Protein AF-A0A7Y0SFE9-F1 (afdb_monomer_lite)

Organism: Vibrio parahaemolyticus (NCBI:txid670)

InterPro domains:
  IPR017896 4Fe-4S ferredoxin-type, iron-sulphur binding domain [PF12801] (50-80)
  IPR051684 Electron Transfer/Redox Process [PTHR30176] (7-167)

Secondary structure (DSSP, 8-state):
-HHHHHHHHHHHHGGG-EETTEESEEEETTTTEEEETTEEE-GGGHHHHHHHHHHHHHHHHHHHHHHTTHIIIIISHHHHHHHHHHHHHHHHT-SHHHHHHHHTS---HHHHHHHHHHHHHHHHHHHHHHHHHHHTTTTHHHHHHHHHTT---HHHHHHHHHHHHHHHHTT-

Structure (mmCIF, N/CA/C/O backbone):
data_AF-A0A7Y0SFE9-F1
#
_entry.id   AF-A0A7Y0SFE9-F1
#
loop_
_atom_site.group_PDB
_atom_site.id
_atom_site.type_symbol
_atom_site.label_atom_id
_atom_site.label_alt_id
_atom_site.label_comp_id
_atom_site.label_asym_id
_atom_site.label_entity_id
_atom_site.label_seq_id
_atom_site.pdbx_PDB_ins_code
_atom_site.Cartn_x
_atom_site.Cartn_y
_atom_site.Cartn_z
_atom_site.occupancy
_atom_site.B_iso_or_equiv
_atom_site.auth_seq_id
_atom_site.auth_comp_id
_atom_site.auth_asym_id
_atom_site.auth_atom_id
_atom_s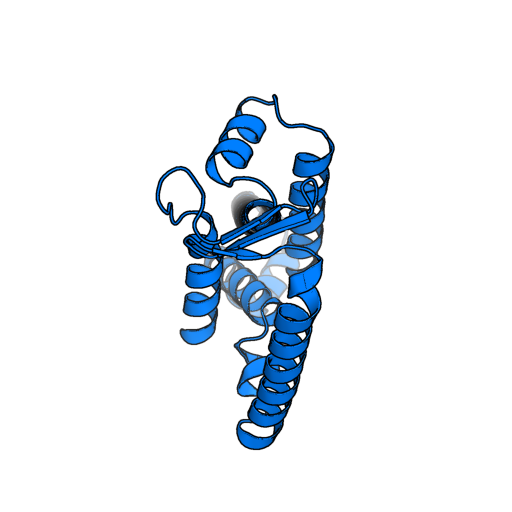ite.pdbx_PDB_model_num
ATOM 1 N N . ARG A 1 1 ? 3.169 -15.824 -8.684 1.00 58.53 1 ARG A N 1
ATOM 2 C CA . ARG A 1 1 ? 2.690 -14.517 -9.208 1.00 58.53 1 ARG A CA 1
ATOM 3 C C . ARG A 1 1 ? 1.282 -14.192 -8.706 1.00 58.53 1 ARG A C 1
ATOM 5 O O . ARG A 1 1 ? 1.144 -13.175 -8.055 1.00 58.53 1 ARG A O 1
ATOM 12 N N . TYR A 1 2 ? 0.274 -15.049 -8.918 1.00 72.69 2 TYR A N 1
ATOM 13 C CA . TYR A 1 2 ? -1.120 -14.777 -8.513 1.00 72.69 2 TYR A CA 1
ATOM 14 C C . TYR A 1 2 ? -1.362 -14.661 -6.995 1.00 72.69 2 TYR A C 1
ATOM 16 O O . TYR A 1 2 ? -2.151 -13.822 -6.579 1.00 72.69 2 TYR A O 1
ATOM 24 N N . GLY A 1 3 ? -0.641 -15.429 -6.167 1.00 76.56 3 GLY A N 1
ATOM 25 C CA . GLY A 1 3 ? -0.828 -15.407 -4.707 1.00 76.56 3 GLY A CA 1
ATOM 26 C C . GLY A 1 3 ? -0.565 -14.047 -4.042 1.00 76.56 3 GLY A C 1
ATOM 27 O O . GLY A 1 3 ? -1.315 -13.651 -3.160 1.00 76.56 3 GLY A O 1
ATOM 28 N N . GLY A 1 4 ? 0.440 -13.292 -4.502 1.00 79.19 4 GLY A N 1
ATOM 29 C CA . GLY A 1 4 ? 0.723 -11.958 -3.958 1.00 79.19 4 GLY A CA 1
ATOM 30 C C . GLY A 1 4 ? -0.377 -10.942 -4.287 1.00 79.19 4 GLY A C 1
ATOM 31 O O . GLY A 1 4 ? -0.836 -10.218 -3.410 1.00 79.19 4 GLY A O 1
ATOM 32 N N . TRP A 1 5 ? -0.865 -10.943 -5.532 1.00 80.12 5 TRP A N 1
ATOM 33 C CA . TRP A 1 5 ? -1.990 -10.092 -5.941 1.00 80.12 5 TRP A CA 1
ATOM 34 C C . TRP A 1 5 ? -3.261 -10.399 -5.153 1.00 80.12 5 TRP A C 1
ATOM 36 O O . TRP A 1 5 ? -3.969 -9.480 -4.755 1.00 80.12 5 TRP A O 1
ATOM 46 N N . PHE A 1 6 ? -3.520 -11.682 -4.892 1.00 84.94 6 PHE A N 1
ATOM 47 C CA . PHE A 1 6 ? -4.637 -12.103 -4.057 1.00 84.94 6 PHE A CA 1
ATOM 48 C C . PHE A 1 6 ? -4.519 -11.560 -2.626 1.00 84.94 6 PHE A C 1
ATOM 50 O O . PHE A 1 6 ? -5.483 -10.998 -2.115 1.00 84.94 6 PHE A O 1
ATOM 57 N N . LEU A 1 7 ? -3.339 -11.657 -2.002 1.00 83.94 7 LEU A N 1
ATOM 58 C CA . LEU A 1 7 ? -3.113 -11.124 -0.653 1.00 83.94 7 LEU A CA 1
ATOM 59 C C . LEU A 1 7 ? -3.290 -9.606 -0.583 1.00 83.94 7 LEU A C 1
ATOM 61 O O . LEU A 1 7 ? -3.898 -9.117 0.364 1.00 83.94 7 LEU A O 1
ATOM 65 N N . LEU A 1 8 ? -2.810 -8.860 -1.582 1.00 85.19 8 LEU A N 1
ATOM 66 C CA . LEU A 1 8 ? -3.013 -7.410 -1.626 1.00 85.19 8 LEU A CA 1
ATOM 67 C C . LEU A 1 8 ? -4.470 -7.026 -1.859 1.00 85.19 8 LEU A C 1
ATOM 69 O O . LEU A 1 8 ? -4.935 -6.074 -1.244 1.00 85.19 8 LEU A O 1
ATOM 73 N N . LEU A 1 9 ? -5.200 -7.760 -2.703 1.00 86.44 9 LEU A N 1
ATOM 74 C CA . LEU A 1 9 ? -6.639 -7.548 -2.865 1.00 86.44 9 LEU A CA 1
ATOM 75 C C . LEU A 1 9 ? -7.383 -7.811 -1.561 1.00 86.44 9 LEU A C 1
ATOM 77 O O . LEU A 1 9 ? -8.210 -7.003 -1.158 1.00 86.44 9 LEU A O 1
ATOM 81 N N . LEU A 1 10 ? -7.064 -8.909 -0.878 1.00 86.81 10 LEU A N 1
ATOM 82 C CA . LEU A 1 10 ? -7.659 -9.233 0.411 1.00 86.81 10 LEU A CA 1
ATOM 83 C C . LEU A 1 10 ? -7.362 -8.132 1.440 1.00 86.81 10 LEU A C 1
ATOM 85 O O . LEU A 1 10 ? -8.284 -7.617 2.064 1.00 86.81 10 LEU A O 1
ATOM 89 N N . PHE A 1 11 ? -6.102 -7.706 1.549 1.00 86.75 11 PHE A N 1
ATOM 90 C CA . PHE A 1 11 ? -5.683 -6.604 2.418 1.00 86.75 11 PHE A CA 1
ATOM 91 C C . PHE A 1 11 ? -6.405 -5.288 2.092 1.00 86.75 11 PHE A C 1
ATOM 93 O O . PHE A 1 11 ? -6.884 -4.609 2.992 1.00 86.75 11 PHE A O 1
ATOM 100 N N . ALA A 1 12 ? -6.543 -4.954 0.808 1.00 87.25 12 ALA A N 1
ATOM 101 C CA . ALA A 1 12 ? -7.226 -3.744 0.365 1.00 87.25 12 ALA A CA 1
ATOM 102 C C . ALA A 1 12 ? -8.734 -3.775 0.625 1.00 87.25 12 ALA A C 1
ATOM 104 O O . ALA A 1 12 ? -9.311 -2.726 0.879 1.00 87.25 12 ALA A O 1
ATOM 105 N N . LEU A 1 13 ? -9.377 -4.945 0.556 1.00 87.75 13 LEU A N 1
ATOM 106 C CA . LEU A 1 13 ? -10.834 -5.078 0.651 1.00 87.75 13 LEU A CA 1
ATOM 107 C C . LEU A 1 13 ? -11.343 -5.245 2.081 1.00 87.75 13 LEU A C 1
ATOM 109 O O . LEU A 1 13 ? -12.438 -4.774 2.377 1.00 87.75 13 LEU A O 1
ATOM 113 N N . ILE A 1 14 ? -10.570 -5.870 2.972 1.00 86.88 14 ILE A N 1
ATOM 114 C CA . ILE A 1 14 ? -10.958 -6.086 4.374 1.00 86.88 14 ILE A CA 1
ATOM 115 C C . ILE A 1 14 ? -11.494 -4.818 5.069 1.00 86.88 14 ILE A C 1
ATOM 117 O O . ILE A 1 14 ? -12.584 -4.901 5.639 1.00 86.88 14 ILE A O 1
ATOM 121 N N . PRO A 1 15 ? -10.817 -3.651 5.028 1.00 85.00 15 PRO A N 1
ATOM 122 C CA . PRO A 1 15 ? -11.306 -2.463 5.730 1.00 85.00 15 PRO A CA 1
ATOM 123 C C . PRO A 1 15 ? -12.581 -1.869 5.111 1.00 85.00 15 PRO A C 1
ATOM 125 O O . PRO A 1 15 ? -13.239 -1.035 5.723 1.00 85.00 15 PRO A O 1
ATOM 128 N N . TRP A 1 16 ? -12.987 -2.299 3.915 1.00 85.38 16 TRP A N 1
ATOM 129 C CA . TRP A 1 16 ? -14.236 -1.845 3.299 1.00 85.38 16 TRP A CA 1
ATOM 130 C C . TRP A 1 16 ? -15.449 -2.664 3.710 1.00 85.38 16 TRP A C 1
ATOM 132 O O . TRP A 1 16 ? -16.570 -2.212 3.472 1.00 85.38 16 TRP A O 1
ATOM 142 N N . ILE A 1 17 ? -15.253 -3.849 4.296 1.00 86.25 17 ILE A N 1
ATOM 143 C CA . ILE A 1 17 ? -16.349 -4.748 4.655 1.00 86.25 17 ILE A CA 1
ATOM 144 C C . ILE A 1 17 ? -17.112 -4.129 5.838 1.00 86.25 17 ILE A C 1
ATOM 146 O O . ILE A 1 17 ? -16.551 -4.006 6.932 1.00 86.25 17 ILE A O 1
ATOM 150 N N . PRO A 1 18 ? -18.383 -3.724 5.652 1.00 83.56 18 PRO A N 1
ATOM 151 C CA . PRO A 1 18 ? -19.216 -3.279 6.756 1.00 83.56 18 PRO A CA 1
ATOM 152 C C . PRO A 1 18 ? -19.745 -4.494 7.525 1.00 83.56 18 PRO A C 1
ATOM 154 O O . PRO A 1 18 ? -20.059 -5.528 6.934 1.00 83.56 18 PRO A O 1
ATOM 157 N N . TYR A 1 19 ? -19.890 -4.358 8.836 1.00 81.12 19 TYR A N 1
ATOM 158 C CA . TYR A 1 19 ? -20.550 -5.341 9.682 1.00 81.12 19 TYR A CA 1
ATOM 159 C C . TYR A 1 19 ? -21.455 -4.616 10.685 1.00 81.12 19 TYR A C 1
ATOM 161 O O . TYR A 1 19 ? -20.999 -4.039 11.672 1.00 81.12 19 TYR A O 1
ATOM 169 N N . GLY A 1 20 ? -22.759 -4.600 10.392 1.00 80.94 20 GLY A N 1
ATOM 170 C CA . GLY A 1 20 ? -23.736 -3.794 11.130 1.00 80.94 20 GLY A CA 1
ATOM 171 C C . GLY A 1 20 ? -23.472 -2.292 10.978 1.00 80.94 20 GLY A C 1
ATOM 172 O O . GLY A 1 20 ? -23.261 -1.804 9.870 1.00 80.94 20 GLY A O 1
ATOM 173 N N . GLU A 1 21 ? -23.449 -1.575 12.102 1.00 76.19 21 GLU A N 1
ATOM 174 C CA . GLU A 1 21 ? -23.227 -0.120 12.171 1.00 76.19 21 GLU A CA 1
ATOM 175 C C . GLU A 1 21 ? -21.743 0.288 12.065 1.00 76.19 21 GLU A C 1
ATOM 177 O O . GLU A 1 21 ? -21.411 1.473 12.107 1.00 76.19 21 GLU A O 1
ATOM 182 N N . ARG A 1 22 ? -20.814 -0.676 11.991 1.00 76.62 22 ARG A N 1
ATOM 183 C CA . ARG A 1 22 ? -19.363 -0.432 12.072 1.00 76.62 22 ARG A CA 1
ATOM 184 C C . ARG A 1 22 ? -18.596 -1.213 11.005 1.00 76.62 22 ARG A C 1
ATOM 186 O O . ARG A 1 22 ? -19.131 -2.078 10.317 1.00 76.62 22 ARG A O 1
ATOM 193 N N . GLN A 1 23 ? -17.322 -0.877 10.831 1.00 84.00 23 GLN A N 1
ATOM 194 C CA . GLN A 1 23 ? -16.408 -1.626 9.968 1.00 84.00 23 GLN A CA 1
ATOM 195 C C . GLN A 1 23 ? -16.092 -2.995 10.586 1.00 84.00 23 GLN A C 1
ATOM 197 O O . GLN A 1 23 ? -15.923 -3.093 11.800 1.00 84.00 23 GLN A O 1
ATOM 202 N N . ALA A 1 24 ? -15.986 -4.037 9.755 1.00 82.06 24 ALA A N 1
ATOM 203 C CA . ALA A 1 24 ? -15.769 -5.406 10.216 1.00 82.06 24 ALA A CA 1
ATOM 204 C C . ALA A 1 24 ? -14.451 -5.578 10.978 1.00 82.06 24 ALA A C 1
ATOM 206 O O . ALA A 1 24 ? -14.405 -6.322 11.941 1.00 82.06 24 ALA A O 1
ATOM 207 N N . ILE A 1 25 ? -13.369 -4.913 10.580 1.00 84.06 25 ILE A N 1
ATOM 208 C CA . ILE A 1 25 ? -12.121 -4.924 11.352 1.00 84.06 25 ILE A CA 1
ATOM 209 C C . ILE A 1 25 ? -11.715 -3.481 11.586 1.00 84.06 25 ILE A C 1
ATOM 211 O O . ILE A 1 25 ? -11.338 -2.797 10.636 1.00 84.06 25 ILE A O 1
ATOM 215 N N . LEU A 1 26 ? -11.819 -3.026 12.832 1.00 85.19 26 LEU A N 1
ATOM 216 C CA . LEU A 1 26 ? -11.443 -1.677 13.244 1.00 85.19 26 LEU A CA 1
ATOM 217 C C . LEU A 1 26 ? -10.637 -1.741 14.540 1.00 85.19 26 LEU A C 1
ATOM 219 O O . LEU A 1 26 ? -11.151 -2.118 15.594 1.00 85.19 26 LEU A O 1
ATOM 223 N N . LEU A 1 27 ? -9.372 -1.353 14.447 1.00 84.81 27 LEU A N 1
ATOM 224 C CA . LEU A 1 27 ? -8.420 -1.295 15.545 1.00 84.81 27 LEU A CA 1
ATOM 225 C C . LEU A 1 27 ? -8.396 0.137 16.095 1.00 84.81 27 LEU A C 1
ATOM 227 O O . LEU A 1 27 ? -7.537 0.940 15.735 1.00 84.81 27 LEU A O 1
ATOM 231 N N . ASP A 1 28 ? -9.361 0.476 16.945 1.00 82.56 28 ASP A N 1
ATOM 232 C CA . ASP A 1 28 ? -9.468 1.819 17.510 1.00 82.56 28 ASP A CA 1
ATOM 233 C C . ASP A 1 28 ? -8.469 1.989 18.664 1.00 82.56 28 ASP A C 1
ATOM 235 O O . ASP A 1 28 ? -8.705 1.575 19.801 1.00 82.56 28 ASP A O 1
ATOM 239 N N . ILE A 1 29 ? -7.325 2.606 18.356 1.00 76.81 29 ILE A N 1
ATOM 240 C CA . ILE A 1 29 ? -6.284 2.918 19.346 1.00 76.81 29 ILE A CA 1
ATOM 241 C C . ILE A 1 29 ? -6.763 3.991 20.332 1.00 76.81 29 ILE A C 1
ATOM 243 O O . ILE A 1 29 ? -6.381 3.947 21.500 1.00 76.81 29 ILE A O 1
ATOM 247 N N . GLY A 1 30 ? -7.596 4.940 19.891 1.00 76.75 30 GLY A N 1
ATOM 248 C CA . GLY A 1 30 ? -8.048 6.059 20.719 1.00 76.75 30 GLY A CA 1
ATOM 249 C C . GLY A 1 30 ? -8.934 5.595 21.869 1.00 76.75 30 GLY A C 1
ATOM 250 O O . GLY A 1 30 ? -8.710 5.977 23.015 1.00 76.75 30 GLY A O 1
ATOM 251 N N . ASN A 1 31 ? -9.885 4.709 21.575 1.00 78.62 31 ASN A N 1
ATOM 252 C CA . ASN A 1 31 ? -10.766 4.108 22.580 1.00 78.62 31 ASN A CA 1
ATOM 253 C C . ASN A 1 31 ? -10.222 2.795 23.169 1.00 78.62 31 ASN A C 1
ATOM 255 O O . ASN A 1 31 ? -10.898 2.175 23.988 1.00 78.62 31 ASN A O 1
ATOM 259 N N . GLN A 1 32 ? -9.023 2.365 22.757 1.00 78.31 32 GLN A N 1
ATOM 260 C CA . GLN A 1 32 ? -8.395 1.088 23.126 1.00 78.31 32 GLN A CA 1
ATOM 261 C C . GLN A 1 32 ? -9.313 -0.129 22.896 1.00 78.31 32 GLN A C 1
ATOM 263 O O . GLN A 1 32 ? -9.340 -1.070 23.691 1.00 78.31 32 GLN A O 1
ATOM 268 N N . GLN A 1 33 ? -10.083 -0.093 21.809 1.00 82.12 33 GLN A N 1
ATOM 269 C CA . GLN A 1 33 ? -11.073 -1.104 21.451 1.00 82.12 33 GLN A CA 1
ATOM 270 C C . GLN A 1 33 ? -10.713 -1.728 20.108 1.00 82.12 33 GLN A C 1
ATOM 272 O O . GLN A 1 33 ? -10.674 -1.054 19.078 1.00 82.12 33 GLN A O 1
ATOM 277 N N . PHE A 1 34 ? -10.509 -3.042 20.095 1.00 82.88 34 PHE A N 1
ATOM 278 C CA . PHE A 1 34 ? -10.274 -3.780 18.857 1.00 82.88 34 PHE A CA 1
ATOM 279 C C . PHE A 1 34 ? -11.553 -4.503 18.457 1.00 82.88 34 PHE A C 1
ATOM 281 O O . PHE A 1 34 ? -11.970 -5.460 19.105 1.00 82.88 34 PHE A O 1
ATOM 288 N N . ASN A 1 35 ? -12.199 -4.026 17.400 1.00 81.88 35 ASN A N 1
ATOM 289 C CA . ASN A 1 35 ? -13.456 -4.573 16.909 1.00 81.88 35 ASN A CA 1
ATOM 290 C C . ASN A 1 35 ? -13.180 -5.572 15.781 1.00 81.88 35 ASN A C 1
ATOM 292 O O . ASN A 1 35 ? -12.608 -5.207 14.751 1.00 81.88 35 ASN A O 1
ATOM 296 N N . PHE A 1 36 ? -13.613 -6.817 15.974 1.00 83.06 36 PHE A N 1
ATOM 297 C CA . PHE A 1 36 ? -13.555 -7.896 14.988 1.00 83.06 36 PHE A CA 1
ATOM 298 C C . PHE A 1 36 ? -14.962 -8.433 14.723 1.00 83.06 36 PHE A C 1
ATOM 300 O O . PHE A 1 36 ? -15.551 -9.100 15.566 1.00 83.06 36 PHE A O 1
ATOM 307 N N . PHE A 1 37 ? -15.483 -8.154 13.535 1.00 77.50 37 PHE A N 1
ATOM 308 C CA . PHE A 1 37 ? -16.832 -8.398 13.035 1.00 77.50 37 PHE A CA 1
ATOM 309 C C . PHE A 1 37 ? -17.906 -7.875 14.000 1.00 77.50 37 PHE A C 1
ATOM 311 O O . PHE A 1 37 ? -18.416 -6.783 13.789 1.00 77.50 37 PHE A O 1
ATOM 318 N N . GLY A 1 38 ? -18.194 -8.587 15.091 1.00 71.56 38 GLY A N 1
ATOM 319 C CA . GLY A 1 38 ? -19.117 -8.158 16.150 1.00 71.56 38 GLY A CA 1
ATOM 320 C C . GLY A 1 38 ? -18.565 -8.247 17.578 1.00 71.56 38 GLY A C 1
ATOM 321 O O . GLY A 1 38 ? -19.292 -7.938 18.516 1.00 71.56 38 GLY A O 1
ATOM 322 N N . THR A 1 39 ? -17.315 -8.674 17.770 1.00 76.44 39 THR A N 1
ATOM 323 C CA . THR A 1 39 ? -16.679 -8.767 19.091 1.00 76.44 39 THR A CA 1
ATOM 324 C C . THR A 1 39 ? -15.748 -7.586 19.320 1.00 76.44 39 THR A C 1
ATOM 326 O O . THR A 1 39 ? -14.848 -7.346 18.512 1.00 76.44 39 THR A O 1
ATOM 329 N N . THR A 1 40 ? -15.935 -6.877 20.430 1.00 82.00 40 THR A N 1
ATOM 330 C CA . THR A 1 40 ? -15.027 -5.821 20.886 1.00 82.00 40 THR A CA 1
ATOM 331 C C . THR A 1 40 ? -14.086 -6.403 21.933 1.00 82.00 40 THR A C 1
ATOM 333 O O . THR A 1 40 ? -14.531 -6.827 22.996 1.00 82.00 40 THR A O 1
ATOM 336 N N . LEU A 1 41 ? -12.792 -6.441 21.623 1.00 79.62 41 LEU A N 1
ATOM 337 C CA . LEU A 1 41 ? -11.745 -6.827 22.562 1.00 79.62 41 LEU A CA 1
ATOM 338 C C . LEU A 1 41 ? -11.262 -5.589 23.314 1.00 79.62 41 LEU A C 1
ATOM 340 O O . LEU A 1 41 ? -10.935 -4.566 22.700 1.00 79.62 41 LEU A O 1
ATOM 344 N N . TYR A 1 42 ? -11.203 -5.711 24.636 1.00 81.00 42 TYR A N 1
ATOM 345 C CA . TYR A 1 42 ? -10.735 -4.664 25.538 1.00 81.00 42 TYR A CA 1
ATOM 346 C C . TYR A 1 42 ? -9.261 -4.879 25.912 1.00 81.00 42 TYR A C 1
ATOM 348 O O . TYR A 1 42 ? -8.707 -5.952 25.664 1.00 81.00 42 TYR A O 1
ATOM 356 N N . PRO A 1 43 ? -8.599 -3.899 26.556 1.00 73.88 43 PRO A N 1
ATOM 357 C CA . PRO A 1 43 ? -7.192 -4.016 26.946 1.00 73.88 43 PRO A CA 1
ATOM 358 C C . PRO A 1 43 ? -6.877 -5.237 27.821 1.00 73.88 43 PRO A C 1
ATOM 360 O O . PRO A 1 43 ? -5.797 -5.805 27.720 1.00 73.88 43 PRO A O 1
ATOM 363 N N . GLN A 1 44 ? -7.825 -5.678 28.646 1.00 74.88 44 GLN A N 1
ATOM 364 C CA . GLN A 1 44 ? -7.706 -6.900 29.452 1.00 74.88 44 GLN A CA 1
ATOM 365 C C . GLN A 1 44 ? -7.649 -8.187 28.609 1.00 74.88 44 GLN A C 1
ATOM 367 O O . GLN A 1 44 ? -7.026 -9.164 29.015 1.00 74.88 44 GLN A O 1
ATOM 372 N N . ASP A 1 45 ? -8.217 -8.163 27.402 1.00 79.31 45 ASP A N 1
ATOM 373 C CA . ASP A 1 45 ? -8.208 -9.274 26.449 1.00 79.31 45 ASP A CA 1
ATOM 374 C C . ASP A 1 45 ? -7.002 -9.205 25.493 1.00 79.31 45 ASP A C 1
ATOM 376 O O . ASP A 1 45 ? -6.804 -10.099 24.665 1.00 79.31 45 ASP A O 1
ATOM 380 N N . LEU A 1 46 ? -6.141 -8.180 25.611 1.00 75.88 46 LEU A N 1
ATOM 381 C CA . LEU A 1 46 ? -4.919 -8.058 24.806 1.00 75.88 46 LEU A CA 1
ATOM 382 C C . LEU A 1 46 ? -3.976 -9.240 24.998 1.00 75.88 46 LEU A C 1
ATOM 384 O O . LEU A 1 46 ? -3.213 -9.546 24.088 1.00 75.88 46 LEU A O 1
ATOM 388 N N . THR A 1 47 ? -4.021 -9.929 26.140 1.00 82.38 47 THR A N 1
ATOM 389 C CA . THR A 1 47 ? -3.220 -11.140 26.354 1.00 82.38 47 THR A CA 1
ATOM 390 C C . THR A 1 47 ? -3.620 -12.250 25.379 1.00 82.38 47 THR A C 1
ATOM 392 O O . THR A 1 47 ? -2.748 -12.954 24.871 1.00 82.38 47 THR A O 1
ATOM 395 N N . LEU A 1 48 ? -4.912 -12.364 25.041 1.00 80.50 48 LEU A N 1
ATOM 396 C CA . LEU A 1 48 ? -5.401 -13.304 24.026 1.00 80.50 48 LEU A CA 1
ATOM 397 C C . LEU A 1 48 ? -4.921 -12.900 22.630 1.00 80.50 48 LEU A C 1
ATOM 399 O O . LEU A 1 48 ? -4.448 -13.745 21.871 1.00 80.50 48 LEU A O 1
ATOM 403 N N . LEU A 1 49 ? -4.983 -11.604 22.308 1.00 78.19 49 LEU A N 1
ATOM 404 C CA . LEU A 1 49 ? -4.491 -11.081 21.031 1.00 78.19 49 LEU A CA 1
ATOM 405 C C . LEU A 1 49 ? -2.969 -11.253 20.890 1.00 78.19 49 LEU A C 1
ATOM 407 O O . LEU A 1 49 ? -2.479 -11.648 19.834 1.00 78.19 49 LEU A O 1
ATOM 411 N N . ALA A 1 50 ? -2.215 -11.010 21.961 1.00 84.44 50 ALA A N 1
ATOM 412 C CA . ALA A 1 50 ? -0.772 -11.203 21.998 1.00 84.44 50 ALA A CA 1
ATOM 413 C C . ALA A 1 50 ? -0.407 -12.679 21.806 1.00 84.44 50 ALA A C 1
ATOM 415 O O . ALA A 1 50 ? 0.455 -12.987 20.986 1.00 84.44 50 ALA A O 1
ATOM 416 N N . LEU A 1 51 ? -1.097 -13.599 22.489 1.00 87.69 51 LEU A N 1
ATOM 417 C CA . LEU A 1 51 ? -0.900 -15.037 22.298 1.00 87.69 51 LEU A CA 1
ATOM 418 C C . LEU A 1 51 ? -1.210 -15.455 20.854 1.00 87.69 51 LEU A C 1
ATOM 420 O O . LEU A 1 51 ? -0.443 -16.213 20.261 1.00 87.69 51 LEU A O 1
ATOM 424 N N . LEU A 1 52 ? -2.282 -14.922 20.262 1.00 86.00 52 LEU A N 1
ATOM 425 C CA . LEU A 1 52 ? -2.616 -15.149 18.857 1.00 86.00 52 LEU A CA 1
ATOM 426 C C . LEU A 1 52 ? -1.486 -14.681 17.928 1.00 86.00 52 LEU A C 1
ATOM 428 O O . LEU A 1 52 ? -1.094 -15.425 17.030 1.00 86.00 52 LEU A O 1
ATOM 432 N N . PHE A 1 53 ? -0.925 -13.489 18.149 1.00 86.31 53 PHE A N 1
ATOM 433 C CA . PHE A 1 53 ? 0.208 -12.993 17.362 1.00 86.31 53 PHE A CA 1
ATOM 434 C C . PHE A 1 53 ? 1.476 -13.821 17.559 1.00 86.31 53 PHE A C 1
ATOM 436 O O . PHE A 1 53 ? 2.198 -14.053 16.591 1.00 86.31 53 PHE A O 1
ATOM 443 N N . VAL A 1 54 ? 1.730 -14.317 18.770 1.00 92.44 54 VAL A N 1
ATOM 444 C CA . VAL A 1 54 ? 2.843 -15.234 19.042 1.00 92.44 54 VAL A CA 1
ATOM 445 C C . VAL A 1 54 ? 2.660 -16.536 18.262 1.00 92.44 54 VAL A C 1
ATOM 447 O O . VAL A 1 54 ? 3.577 -16.956 17.556 1.00 92.44 54 VAL A O 1
ATOM 450 N N . ILE A 1 55 ? 1.471 -17.143 18.305 1.00 93.38 55 ILE A N 1
ATOM 451 C CA . ILE A 1 55 ? 1.154 -18.353 17.531 1.00 93.38 55 ILE A CA 1
ATOM 452 C C . ILE A 1 55 ? 1.297 -18.086 16.029 1.00 93.38 55 ILE A C 1
ATOM 454 O O . ILE A 1 55 ? 1.900 -18.892 15.323 1.00 93.38 55 ILE A O 1
ATOM 458 N N . ALA A 1 56 ? 0.801 -16.950 15.534 1.00 90.12 56 ALA A N 1
ATOM 459 C CA . ALA A 1 56 ? 0.935 -16.564 14.132 1.00 90.12 56 ALA A CA 1
ATOM 460 C C . ALA A 1 56 ? 2.406 -16.381 13.723 1.00 90.12 56 ALA A C 1
ATOM 462 O O . ALA A 1 56 ? 2.800 -16.837 12.650 1.00 90.12 56 ALA A O 1
ATOM 463 N N . ALA A 1 57 ? 3.233 -15.776 14.580 1.00 89.50 57 ALA A N 1
ATOM 464 C CA . ALA A 1 57 ? 4.665 -15.617 14.343 1.00 89.50 57 ALA A CA 1
ATOM 465 C C . ALA A 1 57 ? 5.380 -16.975 14.284 1.00 89.50 57 ALA A C 1
ATOM 467 O O . ALA A 1 57 ? 6.109 -17.242 13.329 1.00 89.50 57 ALA A O 1
ATOM 468 N N . PHE A 1 58 ? 5.130 -17.870 15.244 1.00 92.69 58 PHE A N 1
ATOM 469 C CA . PHE A 1 58 ? 5.673 -19.232 15.209 1.00 92.69 58 PHE A CA 1
ATOM 470 C C . PHE A 1 58 ? 5.178 -20.023 13.995 1.00 92.69 58 PHE A C 1
ATOM 472 O O . PHE A 1 58 ? 5.970 -20.708 13.352 1.00 92.69 58 PHE A O 1
ATOM 479 N N . GLY A 1 59 ? 3.900 -19.891 13.635 1.00 88.69 59 GLY A N 1
ATOM 480 C CA . GLY A 1 59 ? 3.325 -20.496 12.435 1.00 88.69 59 GLY A CA 1
ATOM 481 C C . GLY A 1 59 ? 3.997 -19.992 11.159 1.00 88.69 59 GLY A C 1
ATOM 482 O O . GLY A 1 59 ? 4.314 -20.784 10.273 1.00 88.69 59 GLY A O 1
ATOM 483 N N . LEU A 1 60 ? 4.302 -18.696 11.087 1.00 85.75 60 LEU A N 1
ATOM 484 C CA . LEU A 1 60 ? 5.060 -18.124 9.984 1.00 85.75 60 LEU A CA 1
ATOM 485 C C . LEU A 1 60 ? 6.473 -18.720 9.906 1.00 85.75 60 LEU A C 1
ATOM 487 O O . LEU A 1 60 ? 6.872 -19.174 8.835 1.00 85.75 60 LEU A O 1
ATOM 491 N N . PHE A 1 61 ? 7.205 -18.784 11.024 1.00 87.31 61 PHE A N 1
ATOM 492 C CA . PHE A 1 61 ? 8.540 -19.397 11.067 1.00 87.31 61 PHE A CA 1
ATOM 493 C C . PHE A 1 61 ? 8.514 -20.873 10.669 1.00 87.31 61 PHE A C 1
ATOM 495 O O . PHE A 1 61 ? 9.358 -21.334 9.892 1.00 87.31 61 PHE A O 1
ATOM 502 N N . PHE A 1 62 ? 7.509 -21.605 11.138 1.00 88.69 62 PHE A N 1
ATOM 503 C CA . PHE A 1 62 ? 7.274 -22.990 10.762 1.00 88.69 62 PHE A CA 1
ATOM 504 C C . PHE A 1 62 ? 7.068 -23.118 9.248 1.00 88.69 62 PHE A C 1
ATOM 506 O O . PHE A 1 62 ? 7.803 -23.850 8.585 1.00 88.69 62 PHE A O 1
ATOM 513 N N . ILE A 1 63 ? 6.160 -22.329 8.665 1.00 84.75 63 ILE A N 1
ATOM 514 C CA . ILE A 1 63 ? 5.921 -22.307 7.215 1.00 84.75 63 ILE A CA 1
ATOM 515 C C . ILE A 1 63 ? 7.203 -21.965 6.452 1.00 84.75 63 ILE A C 1
ATOM 517 O O . ILE A 1 63 ? 7.504 -22.618 5.456 1.00 84.75 63 ILE A O 1
ATOM 521 N N . THR A 1 64 ? 7.991 -20.988 6.906 1.00 83.69 64 THR A N 1
ATOM 522 C CA . THR A 1 64 ? 9.257 -20.639 6.241 1.00 83.69 64 THR A CA 1
ATOM 523 C C . THR A 1 64 ? 10.315 -21.733 6.345 1.00 83.69 64 THR A C 1
ATOM 525 O O . THR A 1 64 ? 11.145 -21.857 5.450 1.00 83.69 64 THR A O 1
ATOM 528 N N . THR A 1 65 ? 10.276 -22.557 7.392 1.00 84.94 65 THR A N 1
ATOM 529 C CA . THR A 1 65 ? 11.209 -23.679 7.560 1.00 84.94 65 THR A CA 1
ATOM 530 C C . THR A 1 65 ? 10.856 -24.828 6.614 1.00 84.94 65 THR A C 1
ATOM 532 O O . THR A 1 65 ? 11.743 -25.397 5.986 1.00 84.94 65 THR A O 1
ATOM 535 N N . PHE A 1 66 ? 9.564 -25.132 6.444 1.00 83.75 66 PHE A N 1
ATOM 536 C CA . PHE A 1 66 ? 9.094 -26.232 5.589 1.00 83.75 66 PHE A CA 1
ATOM 537 C C . PHE A 1 66 ? 8.958 -25.860 4.105 1.00 83.75 66 PHE A C 1
ATOM 539 O O . PHE A 1 66 ? 9.347 -26.633 3.233 1.00 83.75 66 PHE A O 1
ATOM 546 N N . LEU A 1 67 ? 8.401 -24.686 3.799 1.00 81.75 67 LEU A N 1
ATOM 547 C CA . LEU A 1 67 ? 8.154 -24.203 2.431 1.00 81.75 67 LEU A CA 1
ATOM 548 C C . LEU A 1 67 ? 9.245 -23.234 1.942 1.00 81.75 67 LEU A C 1
ATOM 550 O O . LEU A 1 67 ? 9.158 -22.694 0.837 1.00 81.75 67 LEU A O 1
ATOM 554 N N . GLY A 1 68 ? 10.284 -22.989 2.743 1.00 82.50 68 GLY A N 1
ATOM 555 C CA . GLY A 1 68 ? 11.418 -22.146 2.375 1.00 82.50 68 GLY A CA 1
ATOM 556 C C . GLY A 1 68 ? 11.023 -20.692 2.092 1.00 82.50 68 GLY A C 1
ATOM 557 O O . GLY A 1 68 ? 10.314 -20.036 2.855 1.00 82.50 68 GLY A O 1
ATOM 558 N N . ARG A 1 69 ? 11.478 -20.163 0.946 1.00 82.00 69 ARG A N 1
ATOM 559 C CA . ARG A 1 69 ? 11.305 -18.749 0.548 1.00 82.00 69 ARG A CA 1
ATOM 560 C C . ARG A 1 69 ? 9.923 -18.411 -0.024 1.00 82.00 69 ARG A C 1
ATOM 562 O O . ARG A 1 69 ? 9.779 -17.368 -0.652 1.00 82.00 69 ARG A O 1
ATOM 569 N N . VAL A 1 70 ? 8.905 -19.252 0.156 1.00 83.19 70 VAL A N 1
ATOM 570 C CA . VAL A 1 70 ? 7.557 -18.961 -0.368 1.00 83.19 70 VAL A CA 1
ATOM 571 C C . VAL A 1 70 ? 6.999 -17.667 0.230 1.00 83.19 70 VAL A C 1
ATOM 573 O O . VAL A 1 70 ? 6.542 -16.802 -0.515 1.00 83.19 70 VAL A O 1
ATOM 576 N N . TRP A 1 71 ? 7.113 -17.483 1.550 1.00 80.56 71 TRP A N 1
ATOM 577 C CA . TRP A 1 71 ? 6.692 -16.238 2.193 1.00 80.56 71 TRP A CA 1
ATOM 578 C C . TRP A 1 71 ? 7.644 -15.089 1.865 1.00 80.56 71 TRP A C 1
ATOM 580 O O . TRP A 1 71 ? 7.290 -14.189 1.107 1.00 80.56 71 TRP A O 1
ATOM 590 N N . CYS A 1 72 ? 8.882 -15.158 2.366 1.00 80.12 72 CYS A N 1
ATOM 591 C CA . CYS A 1 72 ? 9.849 -14.063 2.264 1.00 80.12 72 CYS A CA 1
ATOM 592 C C . CYS A 1 72 ? 10.245 -13.709 0.821 1.00 80.12 72 CYS A C 1
ATOM 594 O O . CYS A 1 72 ? 10.709 -12.603 0.587 1.00 80.12 72 CYS A O 1
ATOM 596 N N . GLY A 1 73 ? 10.086 -14.624 -0.140 1.00 78.69 73 GLY A N 1
ATOM 597 C CA . GLY A 1 73 ? 10.449 -14.406 -1.542 1.00 78.69 73 GLY A CA 1
ATOM 598 C C . GLY A 1 73 ? 9.289 -14.055 -2.476 1.00 78.69 73 GLY A C 1
ATOM 599 O O . GLY A 1 73 ? 9.552 -13.531 -3.554 1.00 78.69 73 GLY A O 1
ATOM 600 N N . TYR A 1 74 ? 8.028 -14.339 -2.120 1.00 79.75 74 TYR A N 1
ATOM 601 C CA . TYR A 1 74 ? 6.900 -14.136 -3.049 1.00 79.75 74 TYR A CA 1
ATOM 602 C C . TYR A 1 74 ? 5.621 -13.563 -2.438 1.00 79.75 74 TYR A C 1
ATOM 604 O O . TYR A 1 74 ? 4.817 -13.006 -3.188 1.00 79.75 74 TYR A O 1
ATOM 612 N N . LEU A 1 75 ? 5.396 -13.725 -1.133 1.00 82.25 75 LEU A N 1
ATOM 613 C CA . LEU A 1 75 ? 4.165 -13.288 -0.459 1.00 82.25 75 LEU A CA 1
ATOM 614 C C . LEU A 1 75 ? 4.403 -12.164 0.549 1.00 82.25 75 LEU A C 1
ATOM 616 O O . LEU A 1 75 ? 3.445 -11.522 0.967 1.00 82.25 75 LEU A O 1
ATOM 620 N N . CYS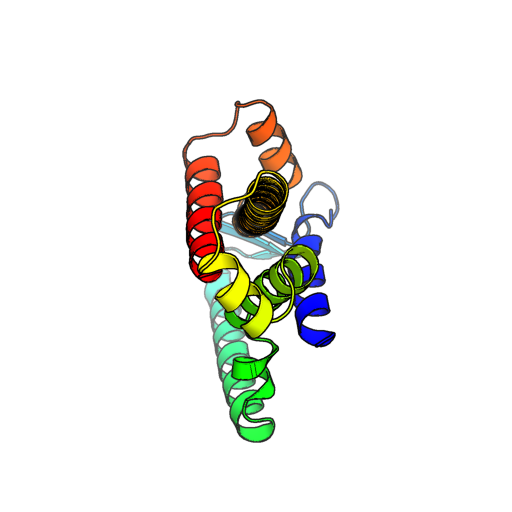 A 1 76 ? 5.662 -11.910 0.917 1.00 84.69 76 CYS A N 1
ATOM 621 C CA . CYS A 1 76 ? 6.036 -10.787 1.759 1.00 84.69 76 CYS A CA 1
ATOM 622 C C . CYS A 1 76 ? 5.462 -9.497 1.156 1.00 84.69 76 CYS A C 1
ATOM 624 O O . CYS A 1 76 ? 5.740 -9.223 -0.017 1.00 84.69 76 CYS A O 1
ATOM 626 N N . PRO A 1 77 ? 4.699 -8.695 1.919 1.00 81.75 77 PRO A N 1
ATOM 627 C CA . PRO A 1 77 ? 4.031 -7.513 1.385 1.00 81.75 77 PRO A CA 1
ATOM 628 C C . PRO A 1 77 ? 4.988 -6.582 0.627 1.00 81.75 77 PRO A C 1
ATOM 630 O O . PRO A 1 77 ? 4.689 -6.178 -0.496 1.00 81.75 77 PRO A O 1
ATOM 633 N N . GLN A 1 78 ? 6.196 -6.367 1.171 1.00 83.94 78 GLN A N 1
ATOM 634 C CA . GLN A 1 78 ? 7.269 -5.586 0.540 1.00 83.94 78 GLN A CA 1
ATOM 635 C C . GLN A 1 78 ? 7.612 -6.092 -0.863 1.00 83.94 78 GLN A C 1
ATOM 637 O O . GLN A 1 78 ? 7.637 -5.320 -1.819 1.00 83.94 78 GLN A O 1
ATOM 642 N N . THR A 1 79 ? 7.794 -7.401 -1.010 1.00 86.75 79 THR A N 1
ATOM 643 C CA . THR A 1 79 ? 8.086 -8.023 -2.299 1.00 86.75 79 THR A CA 1
ATOM 644 C C . THR A 1 79 ? 6.910 -7.922 -3.269 1.00 86.75 79 THR A C 1
ATOM 646 O O . THR A 1 79 ? 7.115 -7.669 -4.456 1.00 86.75 79 THR A O 1
ATOM 649 N N . VAL A 1 80 ? 5.673 -8.080 -2.788 1.00 88.06 80 VAL A N 1
ATOM 650 C CA . VAL A 1 80 ? 4.488 -7.971 -3.650 1.00 88.06 80 VAL A CA 1
ATOM 651 C C . VAL A 1 80 ? 4.323 -6.543 -4.182 1.00 88.06 80 VAL A C 1
ATOM 653 O O . VAL A 1 80 ? 4.071 -6.383 -5.379 1.00 88.06 80 VAL A O 1
ATOM 656 N N . TRP A 1 81 ? 4.523 -5.510 -3.354 1.00 87.94 81 TRP A N 1
ATOM 657 C CA . TRP A 1 81 ? 4.502 -4.114 -3.816 1.00 87.94 81 TRP A CA 1
ATOM 658 C C . TRP A 1 81 ? 5.595 -3.846 -4.852 1.00 87.94 81 TRP A C 1
ATOM 660 O O . TRP A 1 81 ? 5.299 -3.314 -5.921 1.00 87.94 81 TRP A O 1
ATOM 670 N N . THR A 1 82 ? 6.834 -4.286 -4.615 1.00 88.75 82 THR A N 1
ATOM 671 C CA . THR A 1 82 ? 7.919 -4.130 -5.598 1.00 88.75 82 THR A CA 1
ATOM 672 C C . THR A 1 82 ? 7.607 -4.855 -6.912 1.00 88.75 82 THR A C 1
ATOM 674 O O . THR A 1 82 ? 7.793 -4.288 -7.988 1.00 88.75 82 THR A O 1
ATOM 677 N N . PHE A 1 83 ? 7.057 -6.072 -6.873 1.00 88.44 83 PHE A N 1
ATOM 678 C CA . PHE A 1 83 ? 6.620 -6.773 -8.087 1.00 88.44 83 PHE A CA 1
ATOM 679 C C . PHE A 1 83 ? 5.491 -6.049 -8.823 1.00 88.44 83 PHE A C 1
ATOM 681 O O . PHE A 1 83 ? 5.442 -6.103 -10.053 1.00 88.44 83 PHE A O 1
ATOM 688 N N . MET A 1 84 ? 4.601 -5.367 -8.103 1.00 87.69 84 MET A N 1
ATOM 689 C CA . MET A 1 84 ? 3.563 -4.534 -8.702 1.00 87.69 84 MET A CA 1
ATOM 690 C C . MET A 1 84 ? 4.169 -3.329 -9.423 1.00 87.69 84 MET A C 1
ATOM 692 O O . MET A 1 84 ? 3.834 -3.088 -10.583 1.00 87.69 84 MET A O 1
ATOM 696 N N . TYR A 1 85 ? 5.106 -2.621 -8.792 1.00 89.19 85 TYR A N 1
ATOM 697 C CA . TYR A 1 85 ? 5.788 -1.486 -9.416 1.00 89.19 85 TYR A CA 1
ATOM 698 C C . TYR A 1 85 ? 6.577 -1.885 -10.657 1.00 89.19 85 TYR A C 1
ATOM 700 O O . TYR A 1 85 ? 6.421 -1.245 -11.699 1.00 89.19 85 TYR A O 1
ATOM 708 N N . ILE A 1 86 ? 7.340 -2.979 -10.579 1.00 89.12 86 ILE A N 1
ATOM 709 C CA . ILE A 1 86 ? 8.078 -3.529 -11.722 1.00 89.12 86 ILE A CA 1
ATOM 710 C C . ILE A 1 86 ? 7.109 -3.924 -12.838 1.00 89.12 86 ILE A C 1
ATOM 712 O O . ILE A 1 86 ? 7.380 -3.646 -14.001 1.00 89.12 86 ILE A O 1
ATOM 716 N N . TRP A 1 87 ? 5.956 -4.518 -12.517 1.00 89.12 87 TRP A N 1
ATOM 717 C CA . TRP A 1 87 ? 4.956 -4.877 -13.524 1.00 89.12 87 TRP A CA 1
ATOM 718 C C . TRP A 1 87 ? 4.392 -3.654 -14.260 1.00 89.12 87 TRP A C 1
ATOM 720 O O . TRP A 1 87 ? 4.306 -3.668 -15.491 1.00 89.12 87 TRP A O 1
ATOM 730 N N . PHE A 1 88 ? 4.049 -2.583 -13.537 1.00 87.94 88 PHE A N 1
ATOM 731 C CA . PHE A 1 88 ? 3.609 -1.325 -14.153 1.00 87.94 88 PHE A CA 1
ATOM 732 C C . PHE A 1 88 ? 4.724 -0.679 -14.983 1.00 87.94 88 PHE A C 1
ATOM 734 O O . PHE A 1 88 ? 4.477 -0.201 -16.092 1.00 87.94 88 PHE A O 1
ATOM 741 N N . GLU A 1 89 ? 5.960 -0.711 -14.489 1.00 88.44 89 GLU A N 1
ATOM 742 C CA . GLU A 1 89 ? 7.121 -0.172 -15.192 1.00 88.44 89 GLU A CA 1
ATOM 743 C C . GLU A 1 89 ? 7.427 -0.943 -16.482 1.00 88.44 89 GLU A C 1
ATOM 745 O O . GLU A 1 89 ? 7.621 -0.339 -17.538 1.00 88.44 89 GLU A O 1
ATOM 750 N N . GLU A 1 90 ? 7.411 -2.275 -16.439 1.00 88.81 90 GLU A N 1
ATOM 751 C CA . GLU A 1 90 ? 7.576 -3.128 -17.618 1.00 88.81 90 GLU A CA 1
ATOM 752 C C . GLU A 1 90 ? 6.464 -2.905 -18.645 1.00 88.81 90 GLU A C 1
ATOM 754 O O . GLU A 1 90 ? 6.715 -2.966 -19.850 1.00 88.81 90 GLU A O 1
ATOM 759 N N . LYS A 1 91 ? 5.238 -2.616 -18.197 1.00 87.94 91 LYS A N 1
ATOM 760 C CA . LYS A 1 91 ? 4.109 -2.367 -19.098 1.00 87.94 91 LYS A CA 1
ATOM 761 C C . LYS A 1 91 ? 4.216 -1.021 -19.819 1.00 87.94 91 LYS A C 1
ATOM 763 O O . LYS A 1 91 ? 3.840 -0.943 -20.990 1.00 87.94 91 LYS A O 1
ATOM 768 N N . LEU A 1 92 ? 4.716 0.015 -19.147 1.00 86.00 92 LEU A N 1
ATOM 769 C CA . LEU A 1 92 ? 4.802 1.379 -19.684 1.00 86.00 92 LEU A CA 1
ATOM 770 C C . LEU A 1 92 ? 6.110 1.642 -20.451 1.00 86.00 92 LEU A C 1
ATOM 772 O O . LEU A 1 92 ? 6.093 2.230 -21.539 1.00 86.00 92 LEU A O 1
ATOM 776 N N . GLU A 1 93 ? 7.244 1.191 -19.916 1.00 83.19 93 GLU A N 1
ATOM 777 C CA . GLU A 1 93 ? 8.582 1.477 -20.453 1.00 83.19 93 GLU A CA 1
ATOM 778 C C . GLU A 1 93 ? 9.235 0.254 -21.125 1.00 83.19 93 GLU A C 1
ATOM 780 O O . GLU A 1 93 ? 10.042 0.396 -22.047 1.00 83.19 93 GLU A O 1
ATOM 785 N N . GLY A 1 94 ? 8.815 -0.962 -20.768 1.00 86.00 94 GLY A N 1
ATOM 786 C CA . GLY A 1 94 ? 9.346 -2.213 -21.316 1.00 86.00 94 GLY A CA 1
ATOM 787 C C . GLY A 1 94 ? 10.385 -2.879 -20.412 1.00 86.00 94 GLY A C 1
ATOM 788 O O . GLY A 1 94 ? 10.582 -2.499 -19.261 1.00 86.00 94 GLY A O 1
ATOM 789 N N . SER A 1 95 ? 11.059 -3.903 -20.943 1.00 87.31 95 SER A N 1
ATOM 790 C CA . SER A 1 95 ? 12.057 -4.673 -20.191 1.00 87.31 95 SER A CA 1
ATOM 791 C C . SER A 1 95 ? 13.236 -3.813 -19.725 1.00 87.31 95 SER A C 1
ATOM 793 O O . SER A 1 95 ? 13.574 -2.804 -20.349 1.00 87.31 95 SER A O 1
ATOM 795 N N . ALA A 1 96 ? 13.927 -4.253 -18.670 1.00 83.44 96 ALA A N 1
ATOM 796 C CA . ALA A 1 96 ? 15.061 -3.535 -18.080 1.00 83.44 96 ALA A CA 1
ATOM 797 C C . ALA A 1 96 ? 16.120 -3.081 -19.105 1.00 83.44 96 ALA A C 1
ATOM 799 O O . ALA A 1 96 ? 16.596 -1.948 -19.045 1.00 83.44 96 ALA A O 1
ATOM 800 N N . ASN A 1 97 ? 16.438 -3.925 -20.093 1.00 84.50 97 ASN A N 1
ATOM 801 C CA . ASN A 1 97 ? 17.392 -3.587 -21.153 1.00 84.50 97 ASN A CA 1
ATOM 802 C C . ASN A 1 97 ? 16.877 -2.478 -22.082 1.00 84.50 97 ASN A C 1
ATOM 804 O O . ASN A 1 97 ? 17.653 -1.628 -22.519 1.00 84.50 97 ASN A O 1
ATOM 808 N N . LYS A 1 98 ? 15.570 -2.456 -22.369 1.00 83.69 98 LYS A N 1
ATOM 809 C CA . LYS A 1 98 ? 14.947 -1.412 -23.189 1.00 83.69 98 LYS A CA 1
ATOM 810 C C . LYS A 1 98 ? 14.949 -0.071 -22.460 1.00 83.69 98 LYS A C 1
ATOM 812 O O . LYS A 1 98 ? 15.291 0.931 -23.080 1.00 83.69 98 LYS A O 1
ATOM 817 N N . ARG A 1 99 ? 14.671 -0.076 -21.153 1.00 82.94 99 ARG A N 1
ATOM 818 C CA . ARG A 1 99 ? 14.710 1.118 -20.292 1.00 82.94 99 ARG A CA 1
ATOM 819 C C . ARG A 1 99 ? 16.112 1.709 -20.207 1.00 82.94 99 ARG A C 1
ATOM 821 O O . ARG A 1 99 ? 16.296 2.868 -20.551 1.00 82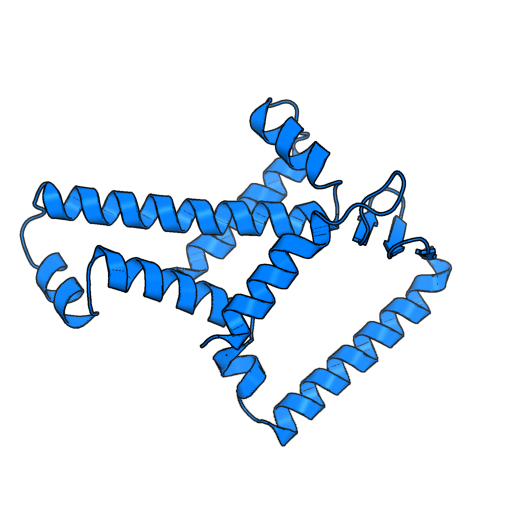.94 99 ARG A O 1
ATOM 828 N N . ARG A 1 100 ? 17.126 0.881 -19.918 1.00 83.44 100 ARG A N 1
ATOM 829 C CA . ARG A 1 100 ? 18.538 1.314 -19.905 1.00 83.44 100 ARG A CA 1
ATOM 830 C C . ARG A 1 100 ? 18.968 1.960 -21.223 1.00 83.44 100 ARG A C 1
ATOM 832 O O . ARG A 1 100 ? 19.680 2.956 -21.214 1.00 83.44 100 ARG A O 1
ATOM 839 N N . LYS A 1 101 ? 18.514 1.419 -22.360 1.00 83.25 101 LYS A N 1
ATOM 840 C CA . LYS A 1 101 ? 18.779 2.000 -23.684 1.00 83.25 101 LYS A CA 1
ATOM 841 C C . LYS A 1 101 ? 17.972 3.278 -23.947 1.00 83.25 101 LYS A C 1
ATOM 843 O O . LYS A 1 101 ? 18.401 4.112 -24.730 1.00 83.25 101 LYS A O 1
ATOM 848 N N . GLN A 1 102 ? 16.791 3.437 -23.357 1.00 81.69 102 GLN A N 1
ATOM 849 C CA . GLN A 1 102 ? 15.987 4.657 -23.475 1.00 81.69 102 GLN A CA 1
ATOM 850 C C . GLN A 1 102 ? 16.528 5.791 -22.603 1.00 81.69 102 GLN A C 1
ATOM 852 O O . GLN A 1 102 ? 16.501 6.935 -23.044 1.00 81.69 102 GLN A O 1
ATOM 857 N N . ASP A 1 103 ? 17.069 5.473 -21.428 1.00 81.31 103 ASP A N 1
ATOM 858 C CA . ASP A 1 103 ? 17.672 6.446 -20.514 1.00 81.31 103 ASP A CA 1
ATOM 859 C C . ASP A 1 103 ? 18.978 7.045 -21.050 1.00 81.31 103 ASP A C 1
ATOM 861 O O . ASP A 1 103 ? 19.318 8.171 -20.700 1.00 81.31 103 ASP A O 1
ATOM 865 N N . SER A 1 104 ? 19.683 6.340 -21.942 1.00 81.31 104 SER A N 1
ATOM 866 C CA . SER A 1 104 ? 20.863 6.880 -22.630 1.00 81.31 104 SER A CA 1
ATOM 867 C C . SER A 1 104 ? 20.536 7.765 -23.841 1.00 81.31 104 SER A C 1
ATOM 869 O O . SER A 1 104 ? 21.435 8.395 -24.396 1.00 81.31 104 SER A O 1
ATOM 871 N N . ASN A 1 105 ? 19.270 7.832 -24.269 1.00 80.25 105 ASN A N 1
ATOM 872 C CA . ASN A 1 105 ? 18.833 8.675 -25.383 1.00 80.25 105 ASN A CA 1
ATOM 873 C C . ASN A 1 105 ? 18.306 10.034 -24.894 1.00 80.25 105 ASN A C 1
ATOM 875 O O . ASN A 1 105 ? 17.897 10.192 -23.746 1.00 80.25 105 ASN A O 1
ATOM 879 N N . LYS A 1 106 ? 18.254 11.028 -25.794 1.00 81.19 106 LYS A N 1
ATOM 880 C CA . LYS A 1 106 ? 17.647 12.334 -25.489 1.00 81.19 106 LYS A CA 1
ATOM 881 C C . LYS A 1 106 ? 16.178 12.166 -25.079 1.00 81.19 106 LYS A C 1
ATOM 883 O O . LYS A 1 106 ? 15.418 11.450 -25.738 1.00 81.19 106 LYS A O 1
ATOM 888 N N . LEU A 1 107 ? 15.779 12.870 -24.016 1.00 83.00 107 LEU A N 1
ATOM 889 C CA . LEU A 1 107 ? 14.417 12.845 -23.488 1.00 83.00 107 LEU A CA 1
ATOM 890 C C . LEU A 1 107 ? 13.431 13.337 -24.561 1.00 83.00 107 LEU A C 1
ATOM 892 O O . LEU A 1 107 ? 13.330 14.526 -24.846 1.00 83.00 107 LEU A O 1
ATOM 896 N N . THR A 1 108 ? 12.717 12.403 -25.184 1.00 87.25 108 THR A N 1
ATOM 897 C CA . THR A 1 108 ? 11.674 12.709 -26.172 1.00 87.25 108 THR A CA 1
ATOM 898 C C . THR A 1 108 ? 10.340 12.923 -25.453 1.00 87.25 108 THR A C 1
ATOM 900 O O . THR A 1 108 ? 10.092 12.270 -24.440 1.00 87.25 108 THR A O 1
ATOM 903 N N . ALA A 1 109 ? 9.438 13.757 -25.984 1.00 86.81 109 ALA A N 1
ATOM 904 C CA . ALA A 1 109 ? 8.124 14.023 -25.376 1.00 86.81 109 ALA A CA 1
ATOM 905 C C . ALA A 1 109 ? 7.324 12.738 -25.055 1.00 86.81 109 ALA A C 1
ATOM 907 O O . ALA A 1 109 ? 6.718 12.621 -23.993 1.00 86.81 109 ALA A O 1
ATOM 908 N N . ASN A 1 110 ? 7.398 11.724 -25.926 1.00 85.69 110 ASN A N 1
ATOM 909 C CA . ASN A 1 110 ? 6.765 10.417 -25.704 1.00 85.69 110 ASN A CA 1
ATOM 910 C C . ASN A 1 110 ? 7.388 9.655 -24.513 1.00 85.69 110 ASN A C 1
ATOM 912 O O . ASN A 1 110 ? 6.679 9.010 -23.747 1.00 85.69 110 ASN A O 1
ATOM 916 N N . LEU A 1 111 ? 8.709 9.757 -24.319 1.00 84.94 111 LEU A N 1
ATOM 917 C CA . LEU A 1 111 ? 9.399 9.143 -23.180 1.00 84.94 111 LEU A CA 1
ATOM 918 C C . LEU A 1 111 ? 9.060 9.867 -21.871 1.00 84.94 111 LEU A C 1
ATOM 920 O O . LEU A 1 111 ? 8.788 9.205 -20.873 1.00 84.94 111 LEU A O 1
ATOM 924 N N . ALA A 1 112 ? 9.018 11.202 -21.889 1.00 88.19 112 ALA A N 1
ATOM 925 C CA . ALA A 1 112 ? 8.604 12.002 -20.738 1.00 88.19 112 ALA A CA 1
ATOM 926 C C . ALA A 1 112 ? 7.175 11.649 -20.299 1.00 88.19 112 ALA A C 1
ATOM 928 O O . ALA A 1 112 ? 6.960 11.330 -19.136 1.00 88.19 112 ALA A O 1
ATOM 929 N N . MET A 1 113 ? 6.228 11.580 -21.241 1.00 89.81 113 MET A N 1
ATOM 930 C CA . MET A 1 113 ? 4.845 11.190 -20.954 1.00 89.81 113 MET A CA 1
ATOM 931 C C . MET A 1 113 ? 4.752 9.795 -20.318 1.00 89.81 113 MET A C 1
ATOM 933 O O . MET A 1 113 ? 4.048 9.622 -19.326 1.00 89.81 113 MET A O 1
ATOM 937 N N . ARG A 1 114 ? 5.482 8.799 -20.838 1.00 88.06 114 ARG A N 1
ATOM 938 C CA . ARG A 1 114 ? 5.495 7.440 -20.260 1.00 88.06 114 ARG A CA 1
ATOM 939 C C . ARG A 1 114 ? 6.044 7.423 -18.835 1.00 88.06 114 ARG A C 1
ATOM 941 O O . ARG A 1 114 ? 5.447 6.776 -17.979 1.00 88.06 114 ARG A O 1
ATOM 948 N N . LYS A 1 115 ? 7.121 8.172 -18.574 1.00 88.38 115 LYS A N 1
ATOM 949 C CA . LYS A 1 115 ? 7.692 8.328 -17.227 1.00 88.38 115 LYS A CA 1
ATOM 950 C C . LYS A 1 115 ? 6.707 9.010 -16.277 1.00 88.38 115 LYS A C 1
ATOM 952 O O . LYS A 1 115 ? 6.513 8.540 -15.162 1.00 88.38 115 LYS A O 1
ATOM 957 N N . THR A 1 116 ? 6.022 10.063 -16.720 1.00 90.12 116 THR A N 1
ATOM 958 C CA . THR A 1 116 ? 4.994 10.739 -15.915 1.00 90.12 116 THR A CA 1
ATOM 959 C C . THR A 1 116 ? 3.840 9.799 -15.574 1.00 90.12 116 THR A C 1
ATOM 961 O O . THR A 1 116 ? 3.473 9.691 -14.408 1.00 90.12 116 THR A O 1
ATOM 964 N N . VAL A 1 117 ? 3.308 9.061 -16.554 1.00 91.31 117 VAL A N 1
ATOM 965 C CA . VAL A 1 117 ? 2.233 8.079 -16.319 1.00 91.31 117 VAL A CA 1
ATOM 966 C C . VAL A 1 117 ? 2.688 6.985 -15.348 1.00 91.31 117 VAL A C 1
ATOM 968 O O . VAL A 1 117 ? 1.910 6.583 -14.484 1.00 91.31 117 VAL A O 1
ATOM 971 N N . LYS A 1 118 ? 3.953 6.552 -15.426 1.00 91.25 118 LYS A N 1
ATOM 972 C CA . LYS A 1 118 ? 4.539 5.610 -14.464 1.00 91.25 118 LYS A CA 1
ATOM 973 C C . LYS A 1 118 ? 4.512 6.166 -13.044 1.00 91.25 118 LYS A C 1
ATOM 975 O O . LYS A 1 118 ? 3.980 5.507 -12.156 1.00 91.25 118 LYS A O 1
ATOM 980 N N . HIS A 1 119 ? 5.035 7.372 -12.832 1.00 91.12 119 HIS A N 1
ATOM 981 C CA . HIS A 1 119 ? 5.066 7.984 -11.501 1.00 91.12 119 HIS A CA 1
ATOM 982 C C . HIS A 1 119 ? 3.663 8.242 -10.942 1.00 91.12 119 HIS A C 1
ATOM 984 O O . HIS A 1 119 ? 3.444 8.027 -9.753 1.00 91.12 119 HIS A O 1
ATOM 990 N N . ILE A 1 120 ? 2.696 8.614 -11.787 1.00 92.56 120 ILE A N 1
ATOM 991 C CA . ILE A 1 120 ? 1.288 8.744 -11.380 1.00 92.56 120 ILE A CA 1
ATOM 992 C C . ILE A 1 120 ? 0.731 7.393 -10.918 1.00 92.56 120 ILE A C 1
ATOM 994 O O . ILE A 1 120 ? 0.117 7.320 -9.856 1.00 92.56 120 ILE A O 1
ATOM 998 N N . ALA A 1 121 ? 0.966 6.314 -11.672 1.00 91.25 121 ALA A N 1
ATOM 999 C CA . ALA A 1 121 ? 0.513 4.977 -11.289 1.00 91.25 121 ALA A CA 1
ATOM 1000 C C . ALA A 1 121 ? 1.168 4.506 -9.981 1.00 91.25 121 ALA A C 1
ATOM 1002 O O . ALA A 1 121 ? 0.488 3.976 -9.104 1.00 91.25 121 ALA A O 1
ATOM 1003 N N . TRP A 1 122 ? 2.472 4.740 -9.819 1.00 92.19 122 TRP A N 1
ATOM 1004 C CA . TRP A 1 122 ? 3.195 4.404 -8.593 1.00 92.19 122 TRP A CA 1
ATOM 1005 C C . TRP A 1 122 ? 2.661 5.171 -7.387 1.00 92.19 122 TRP A C 1
ATOM 1007 O O . TRP A 1 122 ? 2.391 4.575 -6.347 1.00 92.19 122 TRP A O 1
ATOM 1017 N N . PHE A 1 123 ? 2.444 6.476 -7.541 1.00 92.25 123 PHE A N 1
ATOM 1018 C CA . PHE A 1 123 ? 1.877 7.309 -6.490 1.00 92.25 123 PHE A CA 1
ATOM 1019 C C . PHE A 1 123 ? 0.449 6.884 -6.128 1.00 92.25 123 PHE A C 1
ATOM 1021 O O . PHE A 1 123 ? 0.119 6.810 -4.949 1.00 92.25 123 PHE A O 1
ATOM 1028 N N . ALA A 1 124 ? -0.386 6.530 -7.108 1.00 91.88 124 ALA A N 1
ATOM 1029 C CA . ALA A 1 124 ? -1.743 6.046 -6.855 1.00 91.88 124 ALA A CA 1
ATOM 1030 C C . ALA A 1 124 ? -1.755 4.746 -6.030 1.00 91.88 124 ALA A C 1
ATOM 1032 O O . ALA A 1 124 ? -2.535 4.623 -5.087 1.00 91.88 124 ALA A O 1
ATOM 1033 N N . ILE A 1 125 ? -0.867 3.795 -6.340 1.00 91.12 125 ILE A N 1
ATOM 1034 C CA . ILE A 1 125 ? -0.725 2.534 -5.588 1.00 91.12 125 ILE A CA 1
ATOM 1035 C C . ILE A 1 125 ? -0.223 2.801 -4.167 1.00 91.12 125 ILE A C 1
ATOM 1037 O O . ILE A 1 125 ? -0.750 2.243 -3.201 1.00 91.12 125 ILE A O 1
ATOM 1041 N N . ALA A 1 126 ? 0.779 3.667 -4.034 1.00 92.25 126 ALA A N 1
ATOM 1042 C CA . ALA A 1 126 ? 1.321 4.078 -2.750 1.00 92.25 126 ALA A CA 1
ATOM 1043 C C . ALA A 1 126 ? 0.251 4.738 -1.868 1.00 92.25 126 ALA A C 1
ATOM 1045 O O . ALA A 1 126 ? 0.082 4.364 -0.708 1.00 92.25 126 ALA A O 1
ATOM 1046 N N . LEU A 1 127 ? -0.522 5.665 -2.435 1.00 93.00 127 LEU A N 1
ATOM 1047 C CA . LEU A 1 127 ? -1.600 6.361 -1.742 1.00 93.00 127 LEU A CA 1
ATOM 1048 C C . LEU A 1 127 ? -2.722 5.399 -1.330 1.00 93.00 127 LEU A C 1
ATOM 1050 O O . LEU A 1 127 ? -3.146 5.418 -0.178 1.00 93.00 127 LEU A O 1
ATOM 1054 N N . ALA A 1 128 ? -3.156 4.509 -2.228 1.00 91.62 128 ALA A N 1
ATOM 1055 C CA . ALA A 1 128 ? -4.153 3.483 -1.914 1.00 91.62 128 ALA A CA 1
ATOM 1056 C C . ALA A 1 128 ? -3.687 2.554 -0.780 1.00 91.62 128 ALA A C 1
ATOM 1058 O O . ALA A 1 128 ? -4.475 2.182 0.093 1.00 91.62 128 ALA A O 1
ATOM 1059 N N . THR A 1 129 ? -2.395 2.220 -0.755 1.00 91.75 129 THR A N 1
ATOM 1060 C CA . THR A 1 129 ? -1.791 1.431 0.324 1.00 91.75 129 THR A CA 1
ATOM 1061 C C . THR A 1 129 ? -1.820 2.203 1.643 1.00 91.75 129 THR A C 1
ATOM 1063 O O . THR A 1 129 ? -2.264 1.655 2.649 1.00 91.75 129 THR A O 1
ATOM 1066 N N . GLY A 1 130 ? -1.442 3.486 1.638 1.00 91.00 130 GLY A N 1
ATOM 1067 C CA . GLY A 1 130 ? -1.511 4.353 2.818 1.00 91.00 130 GLY A CA 1
ATOM 1068 C C . GLY A 1 130 ? -2.925 4.469 3.391 1.00 91.00 130 GLY A C 1
ATOM 1069 O O . GLY A 1 130 ? -3.114 4.290 4.594 1.00 91.00 130 GLY A O 1
ATOM 1070 N N . PHE A 1 131 ? -3.932 4.670 2.535 1.00 92.12 131 PHE A N 1
ATOM 1071 C CA . PHE A 1 131 ? -5.338 4.658 2.949 1.00 92.12 131 PHE A CA 1
ATOM 1072 C C . PHE A 1 131 ? -5.754 3.329 3.558 1.00 92.12 131 PHE A C 1
ATOM 1074 O O . PHE A 1 131 ? -6.396 3.319 4.598 1.00 92.12 131 PHE A O 1
ATOM 1081 N N . THR A 1 132 ? -5.379 2.215 2.933 1.00 91.38 132 THR A N 1
ATOM 1082 C CA . THR A 1 132 ? -5.728 0.881 3.431 1.00 91.38 132 THR A CA 1
ATOM 1083 C C . THR A 1 132 ? -5.135 0.652 4.820 1.00 91.38 132 THR A C 1
ATOM 1085 O O . THR A 1 132 ? -5.851 0.218 5.715 1.00 91.38 132 THR A O 1
ATOM 1088 N N . PHE A 1 133 ? -3.860 1.004 5.033 1.00 90.38 133 PHE A N 1
ATOM 1089 C CA . PHE A 1 133 ? -3.203 0.883 6.338 1.00 90.38 133 PHE A CA 1
ATOM 1090 C C . PHE A 1 133 ? -3.897 1.708 7.420 1.00 90.38 133 PHE A C 1
ATOM 1092 O O . PHE A 1 133 ? -4.219 1.172 8.477 1.00 90.38 133 PHE A O 1
ATOM 1099 N N . VAL A 1 134 ? -4.156 2.992 7.164 1.00 90.50 134 VAL A N 1
ATOM 1100 C CA . VAL A 1 134 ? -4.832 3.862 8.141 1.00 90.50 134 VAL A CA 1
ATOM 1101 C C . VAL A 1 134 ? -6.300 3.469 8.318 1.00 90.50 134 VAL A C 1
ATOM 1103 O O . VAL A 1 134 ? -6.829 3.569 9.422 1.00 90.50 134 VAL A O 1
ATOM 1106 N N . GLY A 1 135 ? -6.930 2.930 7.276 1.00 88.44 135 GLY A N 1
ATOM 1107 C CA . GLY A 1 135 ? -8.294 2.410 7.280 1.00 88.44 135 GLY A CA 1
ATOM 1108 C C . GLY A 1 135 ? -8.522 1.239 8.233 1.00 88.44 135 GLY A C 1
ATOM 1109 O O . GLY A 1 135 ? -9.659 0.978 8.606 1.00 88.44 135 GLY A O 1
ATOM 1110 N N . TYR A 1 136 ? -7.470 0.544 8.678 1.00 88.94 136 TYR A N 1
ATOM 1111 C CA . TYR A 1 136 ? -7.589 -0.438 9.761 1.00 88.94 136 TYR A CA 1
ATOM 1112 C C . TYR A 1 136 ? -7.757 0.204 11.142 1.00 88.94 136 TYR A C 1
ATOM 1114 O O . TYR A 1 136 ? -8.268 -0.456 12.042 1.00 88.94 136 TYR A O 1
ATOM 1122 N N . PHE A 1 137 ? -7.345 1.461 11.318 1.00 87.75 137 PHE A N 1
ATOM 1123 C CA . PHE A 1 137 ? -7.366 2.171 12.604 1.00 87.75 137 PHE A CA 1
ATOM 1124 C C . PHE A 1 137 ? -8.452 3.246 12.681 1.00 87.75 137 PHE A C 1
ATOM 1126 O O . PHE A 1 137 ? -8.962 3.544 13.757 1.00 87.75 137 PHE A O 1
ATOM 1133 N N . VAL A 1 138 ? -8.812 3.832 11.541 1.00 87.50 138 VAL A N 1
ATOM 1134 C CA . VAL A 1 138 ? -9.843 4.865 11.400 1.00 87.50 138 VAL A CA 1
ATOM 1135 C C . VAL A 1 138 ? -10.902 4.347 10.427 1.00 87.50 138 VAL A C 1
ATOM 1137 O O . VAL A 1 138 ? -10.520 3.752 9.420 1.00 87.50 138 VAL A O 1
ATOM 1140 N N . PRO A 1 139 ? -12.209 4.577 10.661 1.00 88.12 139 PRO A N 1
ATOM 1141 C CA . PRO A 1 139 ? -13.255 4.102 9.757 1.00 88.12 139 PRO A CA 1
ATOM 1142 C C . PRO A 1 139 ? -12.985 4.491 8.296 1.00 88.12 139 PRO A C 1
ATOM 1144 O O . PRO A 1 139 ? -12.955 5.675 7.953 1.00 88.12 139 PRO A O 1
ATOM 1147 N N . MET A 1 140 ? -12.818 3.492 7.424 1.00 86.69 140 MET A N 1
ATOM 1148 C CA . MET A 1 140 ? -12.302 3.670 6.060 1.00 86.69 140 MET A CA 1
ATOM 1149 C C . MET A 1 140 ? -13.155 4.629 5.223 1.00 86.69 140 MET A C 1
ATOM 1151 O O . MET A 1 140 ? -12.633 5.501 4.531 1.00 86.69 140 MET A O 1
ATOM 1155 N N . LYS A 1 141 ? -14.487 4.508 5.314 1.00 85.50 141 LYS A N 1
ATOM 1156 C CA . LYS A 1 141 ? -15.420 5.379 4.580 1.00 85.50 141 LYS A CA 1
ATOM 1157 C C . LYS A 1 141 ? -15.262 6.842 4.987 1.00 85.50 141 LYS A C 1
ATOM 1159 O O . LYS A 1 141 ? -15.189 7.709 4.122 1.00 85.50 141 LYS A O 1
ATOM 1164 N N . GLN A 1 142 ? -15.192 7.095 6.291 1.00 86.19 142 GLN A N 1
ATOM 1165 C CA . GLN A 1 142 ? -15.035 8.440 6.825 1.00 86.19 142 GLN A CA 1
ATOM 1166 C C . GLN A 1 1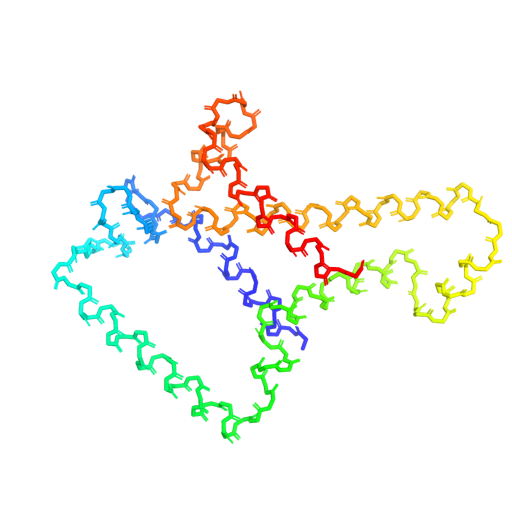42 ? -13.656 9.006 6.472 1.00 86.19 142 GLN A C 1
ATOM 1168 O O . GLN A 1 142 ? -13.576 10.117 5.969 1.00 86.19 142 GLN A O 1
ATOM 1173 N N . LEU A 1 143 ? -12.592 8.209 6.610 1.00 87.00 143 LEU A N 1
ATOM 1174 C CA . LEU A 1 143 ? -11.231 8.604 6.246 1.00 87.00 143 LEU A CA 1
ATOM 1175 C C . LEU A 1 143 ? -11.133 9.084 4.791 1.00 87.00 143 LEU A C 1
ATOM 1177 O O . LEU A 1 143 ? -10.528 10.119 4.523 1.00 87.00 143 LEU A O 1
ATOM 1181 N N . VAL A 1 144 ? -11.725 8.342 3.852 1.00 88.19 144 VAL A N 1
ATOM 1182 C CA . VAL A 1 144 ? -11.702 8.703 2.428 1.00 88.19 144 VAL A CA 1
ATOM 1183 C C . VAL A 1 144 ? -12.495 9.989 2.179 1.00 88.19 144 VAL A C 1
ATOM 1185 O O . VAL A 1 144 ? -11.996 10.888 1.504 1.00 88.19 144 VAL A O 1
ATOM 1188 N N . ILE A 1 145 ? -13.700 10.114 2.743 1.00 88.06 145 ILE A N 1
ATOM 1189 C CA . ILE A 1 145 ? -14.542 11.311 2.582 1.00 88.06 145 ILE A CA 1
ATOM 1190 C C . ILE A 1 145 ? -13.851 12.545 3.174 1.00 88.06 145 ILE A C 1
ATOM 1192 O O . ILE A 1 145 ? -13.740 13.573 2.504 1.00 88.06 145 ILE A O 1
ATOM 1196 N N . ASP A 1 146 ? -13.338 12.445 4.395 1.00 88.12 146 ASP A N 1
ATOM 1197 C CA . ASP A 1 146 ? -12.699 13.553 5.104 1.00 88.12 146 ASP A CA 1
ATOM 1198 C C . ASP A 1 146 ? -11.410 13.998 4.401 1.00 88.12 146 ASP A C 1
ATOM 1200 O O . ASP A 1 146 ? -11.105 15.191 4.349 1.00 88.12 146 ASP A O 1
ATOM 1204 N N . PHE A 1 147 ? -10.667 13.059 3.805 1.00 88.69 147 PHE A N 1
ATOM 1205 C CA . PHE A 1 147 ? -9.454 13.372 3.051 1.00 88.69 147 PHE A CA 1
ATOM 1206 C C . PHE A 1 147 ? -9.768 14.145 1.765 1.00 88.69 147 PHE A C 1
ATOM 1208 O O . PHE A 1 147 ? -9.128 15.158 1.490 1.00 88.69 147 PHE A O 1
ATOM 1215 N N . PHE A 1 148 ? -10.765 13.711 0.987 1.00 88.19 148 PHE A N 1
ATOM 1216 C CA . PHE A 1 148 ? -11.142 14.394 -0.259 1.00 88.19 148 PHE A CA 1
ATOM 1217 C C . PHE A 1 148 ? -11.918 15.696 -0.033 1.00 88.19 148 PHE A C 1
ATOM 1219 O O . PHE A 1 148 ? -11.879 16.581 -0.885 1.00 88.19 148 PHE A O 1
ATOM 1226 N N . THR A 1 149 ? -12.598 15.840 1.104 1.00 89.19 149 THR A N 1
ATOM 1227 C CA . THR A 1 149 ? -13.266 17.094 1.490 1.00 89.19 149 THR A CA 1
ATOM 1228 C C . THR A 1 149 ? -12.341 18.072 2.220 1.00 89.19 149 THR A C 1
ATOM 1230 O O . THR A 1 149 ? -12.787 19.159 2.577 1.00 89.19 149 THR A O 1
ATOM 1233 N N . PHE A 1 150 ? -11.064 17.717 2.422 1.00 85.12 150 PHE A N 1
ATOM 1234 C CA . PHE A 1 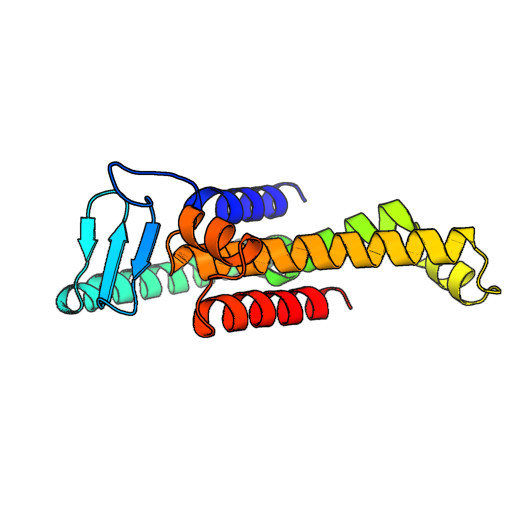150 ? -10.073 18.494 3.180 1.00 85.12 150 PHE A CA 1
ATOM 1235 C C . PHE A 1 150 ? -10.485 18.806 4.633 1.00 85.12 150 PHE A C 1
ATOM 1237 O O . PHE A 1 150 ? -9.978 19.752 5.231 1.00 85.12 150 PHE A O 1
ATOM 1244 N N . ASN A 1 151 ? -11.369 17.991 5.217 1.00 85.94 151 ASN A N 1
ATOM 1245 C CA . ASN A 1 151 ? -11.810 18.105 6.613 1.00 85.94 151 ASN A CA 1
ATOM 1246 C C . ASN A 1 151 ? -11.101 17.117 7.554 1.00 85.94 151 ASN A C 1
ATOM 1248 O O . ASN A 1 151 ? -11.360 17.112 8.756 1.00 85.94 151 ASN A O 1
ATOM 1252 N N . ALA A 1 152 ? -10.219 16.261 7.031 1.00 81.50 152 ALA A N 1
ATOM 1253 C CA . ALA A 1 152 ? -9.514 15.278 7.840 1.00 81.50 152 ALA A CA 1
ATOM 1254 C C . ALA A 1 152 ? -8.570 15.929 8.862 1.00 81.50 152 ALA A C 1
ATOM 1256 O O . ALA A 1 152 ? -7.815 16.854 8.560 1.00 81.50 152 ALA A O 1
ATOM 1257 N N . ASN A 1 153 ? -8.563 15.366 10.072 1.00 85.12 153 ASN A N 1
ATOM 1258 C CA . ASN A 1 153 ? -7.600 15.718 11.109 1.00 85.12 153 ASN A CA 1
ATOM 1259 C C . ASN A 1 153 ? -6.152 15.502 10.634 1.00 85.12 153 ASN A C 1
ATOM 1261 O O . ASN A 1 153 ? -5.864 14.622 9.818 1.00 85.12 153 ASN A O 1
ATOM 1265 N N . PHE A 1 154 ? -5.219 16.254 11.224 1.00 87.50 154 PHE A N 1
ATOM 1266 C CA . PHE A 1 154 ? -3.794 16.188 10.881 1.00 87.50 154 PHE A CA 1
ATOM 1267 C C . PHE A 1 154 ? -3.215 14.765 10.975 1.00 87.50 154 PHE A C 1
ATOM 1269 O O . PHE A 1 154 ? -2.490 14.331 10.084 1.00 87.50 154 PHE A O 1
ATOM 1276 N N . TRP A 1 155 ? -3.565 14.017 12.028 1.00 88.56 155 TRP A N 1
ATOM 1277 C CA . TRP A 1 155 ? -2.996 12.693 12.299 1.00 88.56 155 TRP A CA 1
ATOM 1278 C C . TRP A 1 155 ? -3.317 11.639 11.224 1.00 88.56 155 TRP A C 1
ATOM 1280 O O . TRP A 1 155 ? -2.371 11.036 10.712 1.00 88.56 155 TRP A O 1
ATOM 1290 N N . PRO A 1 156 ? -4.589 11.410 10.830 1.00 88.88 156 PRO A N 1
ATOM 1291 C CA . PRO A 1 156 ? -4.898 10.507 9.723 1.00 88.88 156 PRO A CA 1
ATOM 1292 C C . PRO A 1 156 ? -4.189 10.879 8.416 1.00 88.88 156 PRO A C 1
ATOM 1294 O O . PRO A 1 156 ? -3.618 10.005 7.768 1.00 88.88 156 PRO A O 1
ATOM 1297 N N . VAL A 1 157 ? -4.166 12.167 8.052 1.00 90.38 157 VAL A N 1
ATOM 1298 C CA . VAL A 1 157 ? -3.510 12.640 6.819 1.00 90.38 157 VAL A CA 1
ATOM 1299 C C . VAL A 1 157 ? -2.008 12.380 6.864 1.00 90.38 157 VAL A C 1
ATOM 1301 O O . VAL A 1 157 ? -1.448 11.851 5.903 1.00 90.38 157 VAL A O 1
ATOM 1304 N N . PHE A 1 158 ? -1.361 12.705 7.986 1.00 92.88 158 PHE A N 1
ATOM 1305 C CA . PHE A 1 158 ? 0.062 12.456 8.192 1.00 92.88 158 PHE A CA 1
ATOM 1306 C C . PHE A 1 158 ? 0.401 10.978 7.995 1.00 92.88 158 PHE A C 1
ATOM 1308 O O . PHE A 1 158 ? 1.305 10.665 7.224 1.00 92.88 158 PHE A O 1
ATOM 1315 N N . TRP A 1 159 ? -0.343 10.064 8.625 1.00 92.19 159 TRP A N 1
ATOM 1316 C CA . TRP A 1 159 ? -0.072 8.630 8.512 1.00 92.19 159 TRP A CA 1
ATOM 1317 C C . TRP A 1 159 ? -0.352 8.077 7.113 1.00 92.19 159 TRP A C 1
ATOM 1319 O O . TRP A 1 159 ? 0.448 7.285 6.615 1.00 92.19 159 TRP A O 1
ATOM 1329 N N . VAL A 1 160 ? -1.419 8.526 6.439 1.00 93.00 160 VAL A N 1
ATOM 1330 C CA . VAL A 1 160 ? -1.696 8.136 5.044 1.00 93.00 160 VAL A CA 1
ATOM 1331 C C . VAL A 1 160 ? -0.530 8.546 4.147 1.00 93.00 160 VAL A C 1
ATOM 1333 O O . VAL A 1 160 ? -0.014 7.720 3.393 1.00 93.00 160 VAL A O 1
ATOM 1336 N N . MET A 1 161 ? -0.075 9.795 4.260 1.00 93.00 161 MET A N 1
ATOM 1337 C CA . MET A 1 161 ? 1.035 10.313 3.459 1.00 93.00 161 MET A CA 1
ATOM 1338 C C . MET A 1 161 ? 2.366 9.655 3.822 1.00 93.00 161 MET A C 1
ATOM 1340 O O . MET A 1 161 ? 3.140 9.332 2.927 1.00 93.00 161 MET A O 1
ATOM 1344 N N . PHE A 1 162 ? 2.625 9.402 5.104 1.00 94.00 162 PHE A N 1
ATOM 1345 C CA . PHE A 1 162 ? 3.823 8.706 5.569 1.00 94.00 162 PHE A CA 1
ATOM 1346 C C . PHE A 1 162 ? 3.914 7.301 4.964 1.00 94.00 162 PHE A C 1
ATOM 1348 O O . PHE A 1 162 ? 4.908 6.970 4.316 1.00 94.00 162 PHE A O 1
ATOM 1355 N N . PHE A 1 163 ? 2.852 6.498 5.086 1.00 92.19 163 PHE A N 1
ATOM 1356 C CA . PHE A 1 163 ? 2.821 5.161 4.493 1.00 92.19 163 PHE A CA 1
ATOM 1357 C C . PHE A 1 163 ? 2.875 5.206 2.967 1.00 92.19 163 PHE A C 1
ATOM 1359 O O . PHE A 1 163 ? 3.549 4.365 2.370 1.00 92.19 163 PHE A O 1
ATOM 1366 N N . ALA A 1 164 ? 2.236 6.187 2.328 1.00 92.88 164 ALA A N 1
ATOM 1367 C CA . ALA A 1 164 ? 2.344 6.376 0.887 1.00 92.88 164 ALA A CA 1
ATOM 1368 C C . ALA A 1 164 ? 3.792 6.676 0.469 1.00 92.88 164 ALA A C 1
ATOM 1370 O O . ALA A 1 164 ? 4.322 6.009 -0.412 1.00 92.88 164 ALA A O 1
ATOM 1371 N N . ILE A 1 165 ? 4.482 7.601 1.135 1.00 92.31 165 ILE A N 1
ATOM 1372 C CA . ILE A 1 165 ? 5.877 7.946 0.822 1.00 92.31 165 ILE A CA 1
ATOM 1373 C C . ILE A 1 165 ? 6.801 6.742 1.031 1.00 92.31 165 ILE A C 1
ATOM 1375 O O . ILE A 1 165 ? 7.599 6.431 0.148 1.00 92.31 165 ILE A O 1
ATO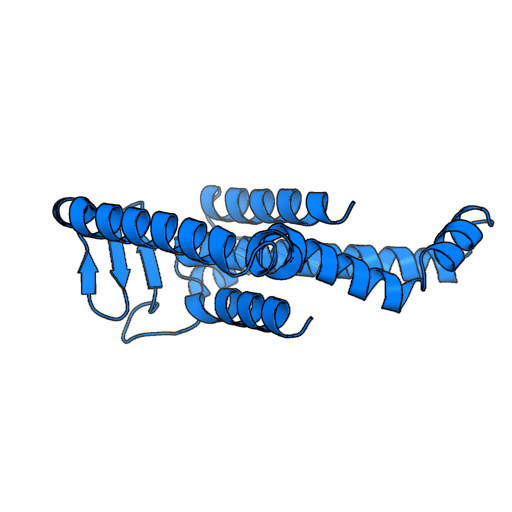M 1379 N N . CYS A 1 166 ? 6.667 6.013 2.142 1.00 91.00 166 CYS A N 1
ATOM 1380 C CA . CYS A 1 166 ? 7.445 4.795 2.379 1.00 91.00 166 CYS A CA 1
ATOM 1381 C C . CYS A 1 166 ? 7.170 3.723 1.313 1.00 91.00 166 CYS A C 1
ATOM 1383 O O . CYS A 1 166 ? 8.095 3.088 0.808 1.00 91.00 166 CYS A O 1
ATOM 1385 N N . THR A 1 167 ? 5.904 3.538 0.934 1.00 89.94 167 THR A N 1
ATOM 1386 C CA . THR A 1 167 ? 5.510 2.559 -0.089 1.00 89.94 167 THR A CA 1
ATOM 1387 C C . THR A 1 167 ? 5.991 2.977 -1.473 1.00 89.94 167 THR A C 1
ATOM 1389 O O . THR A 1 167 ? 6.369 2.120 -2.266 1.00 89.94 167 THR A O 1
ATOM 1392 N N . TYR A 1 168 ? 6.023 4.274 -1.768 1.00 89.75 168 TYR A N 1
ATOM 1393 C CA . TYR A 1 168 ? 6.606 4.815 -2.991 1.00 89.75 168 TYR A CA 1
ATOM 1394 C C . TYR A 1 168 ? 8.131 4.636 -3.012 1.00 89.75 168 TYR A C 1
ATOM 1396 O O . TYR A 1 168 ? 8.677 4.244 -4.035 1.00 89.75 168 TYR A O 1
ATOM 1404 N N . GLY A 1 169 ? 8.817 4.822 -1.879 1.00 87.00 169 GLY A N 1
ATOM 1405 C CA . GLY A 1 169 ? 10.258 4.565 -1.755 1.00 87.00 169 GLY A CA 1
ATOM 1406 C C . GLY A 1 169 ? 10.654 3.115 -2.060 1.00 87.00 169 GLY A C 1
ATOM 1407 O O . GLY A 1 169 ? 11.746 2.862 -2.554 1.00 87.00 169 GLY A O 1
ATOM 1408 N N . ASN A 1 170 ? 9.743 2.157 -1.860 1.00 84.44 170 ASN A N 1
ATOM 1409 C CA . ASN A 1 170 ? 9.953 0.757 -2.246 1.00 84.44 170 ASN A CA 1
ATOM 1410 C C . ASN A 1 170 ? 9.877 0.503 -3.768 1.00 84.44 170 ASN A C 1
ATOM 1412 O O . ASN A 1 170 ? 10.136 -0.625 -4.201 1.00 84.44 170 ASN A O 1
ATOM 1416 N N . ALA A 1 171 ? 9.489 1.498 -4.575 1.00 79.62 171 ALA A N 1
ATOM 1417 C CA . ALA A 1 171 ? 9.453 1.399 -6.035 1.00 79.62 171 ALA A CA 1
ATOM 1418 C C . ALA A 1 171 ? 10.846 1.508 -6.686 1.00 79.62 171 ALA A C 1
ATOM 1420 O O . ALA A 1 171 ? 11.013 1.008 -7.800 1.00 79.62 171 ALA A O 1
ATOM 1421 N N . GLY A 1 172 ? 11.834 2.069 -5.975 1.00 65.25 172 GLY A N 1
ATOM 1422 C CA . GLY A 1 172 ? 13.212 2.255 -6.450 1.00 65.25 172 GLY A CA 1
ATOM 1423 C C . GLY A 1 172 ? 13.594 3.710 -6.671 1.00 65.25 172 GLY A C 1
ATOM 1424 O O . GLY A 1 172 ? 12.785 4.459 -7.262 1.00 65.25 172 GLY A O 1
#

Foldseek 3Di:
DVQQVVVVVCLLCQLVPDQPPARQFACAPPQQWTHHNHDTDHPVCVVVVVVVVVVVVVVVVVCCVVVPCCCVQPNPNLNSLLVVLVVLCCVLQNDPVSNVVVVPDDDDPSNVVSVVVSLVVLLVVLLSQLLSVLSNHDRSVCLVVCVVVVNDDPVSVVSSVVSSVVSSVSND

pLDDT: mean 85.37, std 5.38, range [58.53, 94.0]

Radius of gyration: 19.63 Å; chains: 1; bounding box: 45×45×56 Å

Sequence (172 aa):
RYGGWFLLLLFALIPWIPYGERQAILLDIGNQQFNFFGTTLYPQDLTLLALLFVIAAFGLFFITTFLGRVWCGYLCPQTVWTFMYIWFEEKLEGSANKRRKQDSNKLTANLAMRKTVKHIAWFAIALATGFTFVGYFVPMKQLVIDFFTFNANFWPVFWVMFFAICTYGNAG